Protein AF-A0A519Q778-F1 (afdb_monomer_lite)

Sequence (60 aa):
LPLGDTALAAQRVEMRNVIGDAAEDWPKILSDPANHLHLYGKAAARPGRKMGHVTRLTLC

Radius of gyration: 13.98 Å; chains: 1; bounding box: 37×33×33 Å

Structure (mmCIF, N/CA/C/O backbone):
data_AF-A0A519Q778-F1
#
_entry.id   AF-A0A519Q778-F1
#
loop_
_atom_site.group_PDB
_atom_site.id
_atom_site.type_symbol
_atom_site.label_atom_id
_atom_site.label_alt_id
_atom_site.label_comp_id
_atom_site.label_asym_id
_atom_site.label_entity_id
_atom_site.label_seq_id
_atom_site.pdbx_PDB_ins_code
_atom_site.Cartn_x
_atom_site.Cartn_y
_atom_site.Cartn_z
_atom_site.occupancy
_atom_site.B_iso_or_equiv
_atom_site.auth_seq_id
_atom_site.auth_comp_id
_atom_site.auth_asym_id
_atom_site.auth_atom_id
_atom_site.pdbx_PDB_model_num
ATOM 1 N N . LEU A 1 1 ? -19.627 23.072 4.399 1.00 72.12 1 LEU A N 1
ATOM 2 C CA . LEU A 1 1 ? -19.496 21.842 5.217 1.00 72.12 1 LEU A CA 1
ATOM 3 C C . LEU A 1 1 ? -18.310 22.016 6.162 1.00 72.12 1 LEU A C 1
ATOM 5 O O . LEU A 1 1 ? -17.377 22.701 5.747 1.00 72.12 1 LEU A O 1
ATOM 9 N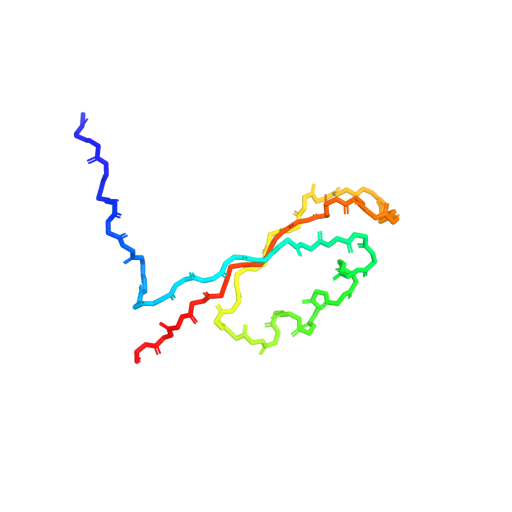 N . PRO A 1 2 ? -18.344 21.478 7.396 1.00 92.81 2 PRO A N 1
ATOM 10 C CA . PRO A 1 2 ? -17.183 21.495 8.286 1.00 92.81 2 PRO A CA 1
ATOM 11 C C . PRO A 1 2 ? -16.069 20.576 7.757 1.00 92.81 2 PRO A C 1
ATOM 13 O O . PRO A 1 2 ? -16.311 19.744 6.880 1.00 92.81 2 PRO A O 1
ATOM 16 N N . LEU A 1 3 ? -14.854 20.740 8.285 1.00 94.50 3 LEU A N 1
ATOM 17 C CA . LEU A 1 3 ? -13.753 19.806 8.035 1.00 94.50 3 LEU A CA 1
ATOM 18 C C . LEU A 1 3 ? -14.083 18.421 8.618 1.00 94.50 3 LEU A C 1
ATOM 20 O O . LEU A 1 3 ? -14.871 18.310 9.557 1.00 94.50 3 LEU A O 1
ATOM 24 N N . GLY A 1 4 ? -13.487 17.375 8.041 1.00 94.44 4 GLY A N 1
ATOM 25 C CA . GLY A 1 4 ? -13.648 15.999 8.514 1.00 94.44 4 GLY A CA 1
ATOM 26 C C . GLY A 1 4 ? -12.889 15.717 9.814 1.00 94.44 4 GLY A C 1
ATOM 27 O O . GLY A 1 4 ? -11.982 16.458 10.189 1.00 94.44 4 GLY A O 1
ATOM 28 N N . ASP A 1 5 ? -13.267 14.625 10.477 1.00 95.44 5 ASP A N 1
ATOM 29 C CA . ASP A 1 5 ? -12.588 14.097 11.663 1.00 95.44 5 ASP A CA 1
ATOM 30 C C . ASP A 1 5 ? -11.135 13.687 11.345 1.00 95.44 5 ASP A C 1
ATOM 32 O O . ASP A 1 5 ? -10.840 13.174 10.263 1.00 95.44 5 ASP A O 1
ATOM 36 N N . THR A 1 6 ? -10.230 13.924 12.296 1.00 95.69 6 THR A N 1
ATOM 37 C CA . THR A 1 6 ? -8.795 13.627 12.201 1.00 95.69 6 THR A CA 1
ATOM 38 C C . THR A 1 6 ? -8.344 12.524 13.161 1.00 95.69 6 THR A C 1
ATOM 40 O O . THR A 1 6 ? -7.137 12.326 13.329 1.00 95.69 6 THR A O 1
ATOM 43 N N . ALA A 1 7 ? -9.270 11.830 13.828 1.00 95.94 7 ALA A N 1
ATOM 44 C CA . ALA A 1 7 ? -8.946 10.651 14.620 1.00 95.94 7 ALA A CA 1
ATOM 45 C C . ALA A 1 7 ? -8.221 9.592 13.766 1.00 95.94 7 ALA A C 1
ATOM 47 O O . ALA A 1 7 ? -8.474 9.435 12.569 1.00 95.94 7 ALA A O 1
ATOM 48 N N . LEU A 1 8 ? -7.298 8.849 14.384 1.00 94.06 8 LEU A N 1
ATOM 49 C CA . LEU A 1 8 ? -6.653 7.722 13.715 1.00 94.06 8 LEU A CA 1
ATOM 50 C C . LEU A 1 8 ? -7.694 6.659 13.349 1.00 94.06 8 LEU A C 1
ATOM 52 O O . LEU A 1 8 ? -8.545 6.306 14.158 1.00 94.06 8 LEU A O 1
ATOM 56 N N . ALA A 1 9 ? -7.561 6.088 12.154 1.00 92.12 9 ALA A N 1
ATOM 57 C CA . ALA A 1 9 ? -8.461 5.043 11.667 1.00 92.12 9 ALA A CA 1
ATOM 58 C C . ALA A 1 9 ? -8.310 3.687 12.394 1.00 92.12 9 ALA A C 1
ATOM 60 O O . ALA A 1 9 ? -9.144 2.805 12.218 1.00 92.12 9 ALA A O 1
ATOM 61 N N . ALA A 1 10 ? -7.240 3.495 13.173 1.00 94.94 10 ALA A N 1
ATOM 62 C CA . ALA A 1 10 ? -6.946 2.274 13.924 1.00 94.94 10 ALA A CA 1
ATOM 63 C C . ALA A 1 10 ? -6.118 2.604 15.178 1.00 94.94 10 ALA A C 1
ATOM 65 O O . ALA A 1 10 ? -5.562 3.699 15.283 1.00 94.94 10 ALA A O 1
ATOM 66 N N . GLN A 1 11 ? -5.974 1.647 16.104 1.00 94.94 11 GLN A N 1
ATOM 67 C CA . GLN A 1 11 ? -5.217 1.844 17.351 1.00 94.94 11 GLN A CA 1
ATOM 68 C C . GLN A 1 11 ? -3.762 2.273 17.100 1.00 94.94 11 GLN A C 1
ATOM 70 O O . GLN A 1 11 ? -3.195 3.075 17.843 1.00 94.94 11 GLN A O 1
ATOM 75 N N . ARG A 1 12 ? -3.153 1.742 16.038 1.00 96.81 12 ARG A N 1
ATOM 76 C CA . ARG A 1 12 ? -1.837 2.146 15.545 1.00 96.81 12 ARG A CA 1
ATOM 77 C C . ARG A 1 12 ? -1.821 2.062 14.027 1.00 96.81 12 ARG A C 1
ATOM 79 O O . ARG A 1 12 ? -2.425 1.171 13.432 1.00 96.81 12 ARG A O 1
ATOM 86 N N . VAL A 1 13 ? -1.099 2.997 13.422 1.00 97.44 13 VAL A N 1
ATOM 87 C CA . VAL A 1 13 ? -0.878 3.071 11.982 1.00 97.44 13 VAL A CA 1
ATOM 88 C C . VAL A 1 13 ? 0.611 3.265 11.739 1.00 97.44 13 VAL A C 1
ATOM 90 O O . VAL A 1 13 ? 1.223 4.168 12.309 1.00 97.44 13 VAL A O 1
ATOM 93 N N . GLU A 1 14 ? 1.197 2.425 10.894 1.00 97.88 14 GLU A N 1
ATOM 94 C CA . GLU A 1 14 ? 2.600 2.524 10.497 1.00 97.88 14 GLU A CA 1
ATOM 95 C C . GLU A 1 14 ? 2.705 2.640 8.988 1.00 97.88 14 GLU A C 1
ATOM 97 O O . GLU A 1 14 ? 2.195 1.799 8.253 1.00 97.88 14 GLU A O 1
ATOM 102 N N . MET A 1 15 ? 3.404 3.664 8.513 1.00 98.44 15 MET A N 1
ATOM 103 C CA . MET A 1 15 ? 3.649 3.846 7.091 1.00 98.44 15 MET A CA 1
ATOM 104 C C . MET A 1 15 ? 5.124 3.603 6.780 1.00 98.44 15 MET A C 1
ATOM 106 O O . MET A 1 15 ? 6.016 4.116 7.455 1.00 98.44 15 MET A O 1
ATOM 110 N N . ARG A 1 16 ? 5.378 2.808 5.739 1.00 98.44 16 ARG A N 1
ATOM 111 C CA . ARG A 1 16 ? 6.722 2.514 5.235 1.00 98.44 16 ARG A CA 1
ATOM 112 C C . ARG A 1 16 ? 6.799 2.839 3.752 1.00 98.44 16 ARG A C 1
ATOM 114 O O . ARG A 1 16 ? 5.910 2.494 2.974 1.00 98.44 16 ARG A O 1
ATOM 121 N N . ASN A 1 17 ? 7.882 3.500 3.352 1.00 98.62 17 ASN A N 1
ATOM 122 C CA . ASN A 1 17 ? 8.170 3.723 1.940 1.00 98.62 17 ASN A CA 1
ATOM 123 C C . ASN A 1 17 ? 8.538 2.402 1.260 1.00 98.62 17 ASN A C 1
ATOM 125 O O . ASN A 1 17 ? 9.295 1.608 1.812 1.00 98.62 17 ASN A O 1
ATOM 129 N N . VAL A 1 18 ? 8.068 2.224 0.028 1.00 98.44 18 VAL A N 1
ATOM 130 C CA . VAL A 1 18 ? 8.528 1.156 -0.864 1.00 98.44 18 VAL A CA 1
ATOM 131 C C . VAL A 1 18 ? 9.560 1.765 -1.809 1.00 98.44 18 VAL A C 1
ATOM 133 O O . VAL A 1 18 ? 9.248 2.721 -2.527 1.00 98.44 18 VAL A O 1
ATOM 136 N N . ILE A 1 19 ? 10.798 1.271 -1.764 1.00 98.38 19 ILE A N 1
ATOM 137 C CA . ILE A 1 19 ? 11.951 1.851 -2.467 1.00 98.38 19 ILE A CA 1
ATOM 138 C C . ILE A 1 19 ? 12.498 0.857 -3.489 1.00 98.38 19 ILE A C 1
ATOM 140 O O . ILE A 1 19 ? 12.755 -0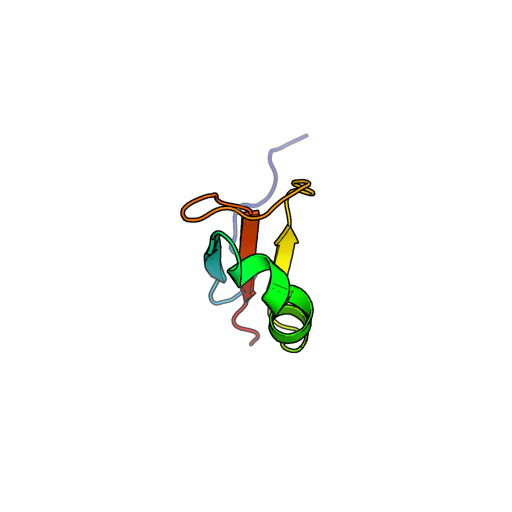.293 -3.149 1.00 98.38 19 ILE A O 1
ATOM 144 N N . GLY A 1 20 ? 12.730 1.331 -4.714 1.00 98.19 20 GLY A N 1
ATOM 145 C CA . GLY A 1 20 ? 13.323 0.549 -5.792 1.00 98.19 20 GLY A CA 1
ATOM 146 C C . GLY A 1 20 ? 12.606 -0.779 -5.994 1.00 98.19 20 GLY A C 1
ATOM 147 O O . GLY A 1 20 ? 11.379 -0.813 -6.093 1.00 98.19 20 GLY A O 1
ATOM 148 N N . ASP A 1 21 ? 13.386 -1.851 -6.022 1.00 97.69 21 ASP A N 1
ATOM 149 C CA . ASP A 1 21 ? 12.914 -3.187 -6.385 1.00 97.69 21 ASP A CA 1
ATOM 150 C C . ASP A 1 21 ? 12.021 -3.826 -5.311 1.00 97.69 21 ASP A C 1
ATOM 152 O O . ASP A 1 21 ? 11.304 -4.774 -5.602 1.00 97.69 21 ASP A O 1
ATOM 156 N N . ALA A 1 22 ? 11.936 -3.247 -4.104 1.00 97.50 22 ALA A N 1
ATOM 157 C CA . ALA A 1 22 ? 10.951 -3.661 -3.098 1.00 97.50 22 ALA A CA 1
ATOM 158 C C . ALA A 1 22 ? 9.493 -3.480 -3.575 1.00 97.50 22 ALA A C 1
ATOM 160 O O . ALA A 1 22 ? 8.562 -3.952 -2.926 1.00 97.50 22 ALA A O 1
ATOM 161 N N . ALA A 1 23 ? 9.270 -2.770 -4.688 1.00 97.38 23 ALA A N 1
ATOM 162 C CA . ALA A 1 23 ? 7.969 -2.704 -5.347 1.00 97.38 23 ALA A CA 1
ATOM 163 C C . ALA A 1 23 ? 7.517 -4.052 -5.924 1.00 97.38 23 ALA A C 1
ATOM 165 O O . ALA A 1 23 ? 6.313 -4.289 -5.987 1.00 97.38 23 ALA A O 1
ATOM 166 N N . GLU A 1 24 ? 8.449 -4.934 -6.294 1.00 96.94 24 GLU A N 1
ATOM 167 C CA . GLU A 1 24 ? 8.143 -6.260 -6.849 1.00 96.94 24 GLU A CA 1
ATOM 168 C C . GLU A 1 24 ? 7.605 -7.230 -5.782 1.00 96.94 24 GLU A C 1
ATOM 170 O O . GLU A 1 24 ? 6.888 -8.176 -6.098 1.00 96.94 24 GLU A O 1
ATOM 175 N N . ASP A 1 25 ? 7.839 -6.940 -4.496 1.00 97.38 25 ASP A N 1
ATOM 176 C CA . ASP A 1 25 ? 7.297 -7.699 -3.361 1.00 97.38 25 ASP A CA 1
ATOM 177 C C . ASP A 1 25 ? 5.803 -7.418 -3.095 1.00 97.38 25 ASP A C 1
ATOM 179 O O . ASP A 1 25 ? 5.246 -7.876 -2.091 1.00 97.38 25 ASP A O 1
ATOM 183 N N . TRP A 1 26 ? 5.120 -6.672 -3.972 1.00 97.12 26 TRP A N 1
ATOM 184 C CA . TRP A 1 26 ? 3.714 -6.297 -3.801 1.00 97.12 26 TRP A CA 1
ATOM 185 C C . TRP A 1 26 ? 2.766 -7.470 -3.481 1.00 97.12 26 TRP A C 1
ATOM 187 O O . TRP A 1 26 ? 1.908 -7.265 -2.615 1.00 97.12 26 TRP A O 1
ATOM 197 N N . PRO A 1 27 ? 2.901 -8.695 -4.046 1.00 98.06 27 PRO A N 1
ATOM 198 C CA . PRO A 1 27 ? 1.988 -9.790 -3.712 1.00 98.06 27 PRO A CA 1
ATOM 199 C C . PRO A 1 27 ? 2.144 -10.227 -2.254 1.00 98.06 27 PRO A C 1
ATOM 201 O O . PRO A 1 27 ? 1.162 -10.488 -1.565 1.00 98.06 27 PRO A O 1
ATOM 204 N N . LYS A 1 28 ? 3.388 -10.250 -1.760 1.00 98.19 28 LYS A N 1
ATOM 205 C CA . LYS A 1 28 ? 3.721 -10.586 -0.371 1.00 98.19 28 LYS A CA 1
ATOM 206 C C . LYS A 1 28 ? 3.294 -9.484 0.595 1.00 98.19 28 LYS A C 1
ATOM 208 O O . LYS A 1 28 ? 2.903 -9.764 1.721 1.00 98.19 28 LYS A O 1
ATOM 213 N N . ILE A 1 29 ? 3.365 -8.222 0.178 1.00 97.88 29 ILE A N 1
ATOM 214 C CA . ILE A 1 29 ? 2.859 -7.113 0.995 1.00 97.88 29 ILE A CA 1
ATOM 215 C C . ILE A 1 29 ? 1.341 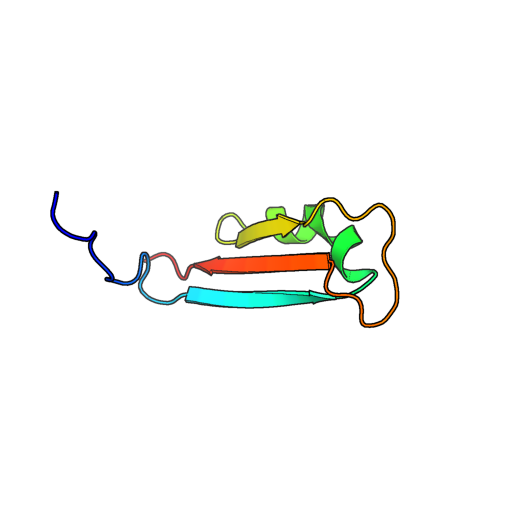-7.240 1.161 1.00 97.88 29 ILE A C 1
ATOM 217 O O . ILE A 1 29 ? 0.846 -7.115 2.281 1.00 97.88 29 ILE A O 1
ATOM 221 N N . LEU A 1 30 ? 0.623 -7.518 0.069 1.00 98.06 30 LEU A N 1
ATOM 222 C CA . LEU A 1 30 ? -0.837 -7.645 0.056 1.00 98.06 30 LEU A CA 1
ATOM 223 C C . LEU A 1 30 ? -1.365 -8.941 0.685 1.00 98.06 30 LEU A C 1
ATOM 225 O O . LEU A 1 30 ? -2.562 -9.031 0.940 1.00 98.06 30 LEU A O 1
ATOM 229 N N . SER A 1 31 ? -0.513 -9.934 0.965 1.00 98.00 31 SER A N 1
ATOM 230 C CA . SER A 1 31 ? -0.957 -11.143 1.668 1.00 98.00 31 SER A CA 1
ATOM 231 C C . SER A 1 31 ? -1.290 -10.898 3.145 1.00 98.00 31 SER A C 1
ATOM 233 O O . SER A 1 31 ? -1.981 -11.713 3.747 1.00 98.00 31 SER A O 1
ATOM 235 N N . ASP A 1 32 ? -0.795 -9.805 3.743 1.00 97.19 32 ASP A N 1
ATOM 236 C CA . ASP A 1 32 ? -1.254 -9.342 5.059 1.00 97.19 32 ASP A CA 1
ATOM 237 C C . ASP A 1 32 ? -2.452 -8.393 4.858 1.00 97.19 32 ASP A C 1
ATOM 239 O O . ASP A 1 32 ? -2.264 -7.297 4.322 1.00 97.19 32 ASP A O 1
ATOM 243 N N . PRO A 1 33 ? -3.672 -8.761 5.296 1.00 96.25 33 PRO A N 1
ATOM 244 C CA . PRO A 1 33 ? -4.866 -7.937 5.103 1.00 96.25 33 PRO A CA 1
ATOM 245 C C . PRO A 1 33 ? -4.819 -6.606 5.865 1.00 96.25 33 PRO A C 1
ATOM 247 O O . PRO A 1 33 ? -5.606 -5.711 5.569 1.00 96.25 33 PRO A O 1
ATOM 250 N N . ALA A 1 34 ? -3.908 -6.448 6.830 1.00 97.12 34 ALA A N 1
ATOM 251 C CA . ALA A 1 34 ? -3.705 -5.182 7.525 1.00 97.12 34 ALA A CA 1
ATOM 252 C C . ALA A 1 34 ? -2.885 -4.163 6.710 1.00 97.12 34 ALA A C 1
ATOM 254 O O . ALA A 1 34 ? -2.759 -3.007 7.128 1.00 97.12 34 ALA A O 1
ATOM 255 N N . ASN A 1 35 ? -2.289 -4.574 5.584 1.00 98.19 35 ASN A N 1
ATOM 256 C CA . ASN A 1 35 ? -1.505 -3.705 4.715 1.00 98.19 35 ASN A CA 1
ATOM 257 C C . ASN A 1 35 ? -2.366 -3.068 3.620 1.00 98.19 35 ASN A C 1
ATOM 259 O O . ASN A 1 35 ? -3.001 -3.738 2.811 1.00 98.19 35 ASN A O 1
ATOM 263 N N . HIS A 1 36 ? -2.252 -1.751 3.508 1.00 98.25 36 HIS A N 1
ATOM 264 C CA . HIS A 1 36 ? -2.800 -0.952 2.422 1.00 98.25 36 HIS A CA 1
ATOM 265 C C . HIS A 1 36 ? -1.641 -0.460 1.552 1.00 98.25 36 HIS A C 1
ATOM 267 O O . HIS A 1 36 ? -0.927 0.478 1.918 1.00 98.25 36 HIS A O 1
ATOM 273 N N . LEU A 1 37 ? -1.414 -1.131 0.421 1.00 98.56 37 LEU A N 1
ATOM 274 C CA . LEU A 1 37 ? -0.347 -0.797 -0.523 1.00 98.56 37 LEU A CA 1
ATOM 275 C C . LEU A 1 37 ? -0.809 0.261 -1.533 1.00 98.56 37 LEU A C 1
ATOM 277 O O . LEU A 1 37 ? -1.849 0.118 -2.168 1.00 98.56 37 LEU A O 1
ATOM 281 N N . HIS A 1 38 ? 0.023 1.278 -1.748 1.00 98.62 38 HIS A N 1
ATOM 282 C CA . HIS A 1 38 ? -0.145 2.275 -2.799 1.00 98.62 38 HIS A CA 1
ATOM 283 C C . HIS A 1 38 ? 1.142 2.384 -3.625 1.00 98.62 38 HIS A C 1
ATOM 285 O O . HIS A 1 38 ? 2.130 2.984 -3.191 1.00 98.62 38 HIS A O 1
ATOM 291 N N . LEU A 1 39 ? 1.119 1.822 -4.838 1.00 98.25 39 LEU A N 1
ATOM 292 C CA . LEU A 1 39 ? 2.166 1.985 -5.851 1.00 98.25 39 LEU A CA 1
ATOM 293 C C . LEU A 1 39 ? 1.851 3.173 -6.765 1.00 98.25 39 LEU A C 1
ATOM 295 O O . LEU A 1 39 ? 0.718 3.349 -7.197 1.00 98.25 39 LEU A O 1
ATOM 299 N N . TYR A 1 40 ? 2.863 3.966 -7.113 1.00 98.00 40 TYR A N 1
ATOM 300 C CA . TYR A 1 40 ? 2.683 5.189 -7.908 1.00 98.00 40 TYR A CA 1
ATOM 301 C C . TYR A 1 40 ? 2.594 4.964 -9.429 1.00 98.00 40 TYR A C 1
ATOM 303 O O . TYR A 1 40 ? 2.676 5.929 -10.183 1.00 98.00 40 TYR A O 1
ATOM 311 N N . GLY A 1 41 ? 2.512 3.715 -9.903 1.00 96.06 41 GLY A N 1
ATOM 312 C CA . GLY A 1 41 ? 2.421 3.405 -11.341 1.00 96.06 41 GLY A CA 1
ATOM 313 C C . GLY A 1 41 ? 3.660 3.800 -12.159 1.00 96.06 41 GLY A C 1
ATOM 314 O O . GLY A 1 41 ? 3.578 4.051 -13.358 1.00 96.06 41 GLY A O 1
ATOM 315 N N . LYS A 1 42 ? 4.829 3.906 -11.518 1.00 96.25 42 LYS A N 1
ATOM 316 C CA . LYS A 1 42 ? 6.086 4.250 -12.192 1.00 96.25 42 LYS A CA 1
ATOM 317 C C . LYS A 1 42 ? 6.528 3.094 -13.086 1.00 96.25 42 LYS A C 1
ATOM 319 O O . LYS A 1 42 ? 6.694 1.988 -12.600 1.00 96.25 42 LYS A O 1
ATOM 324 N N . ALA A 1 43 ? 6.840 3.397 -14.346 1.00 93.94 43 ALA A N 1
ATOM 325 C CA . ALA A 1 43 ? 7.189 2.393 -15.355 1.00 93.94 43 ALA A CA 1
ATOM 326 C C . ALA A 1 43 ? 8.409 1.505 -15.025 1.00 93.94 43 ALA A C 1
ATOM 328 O O . ALA A 1 43 ? 8.541 0.434 -15.597 1.00 93.94 43 ALA A O 1
ATOM 329 N N . ALA A 1 44 ? 9.319 1.950 -14.149 1.00 93.69 44 ALA A N 1
ATOM 330 C CA . ALA A 1 44 ? 10.500 1.173 -13.774 1.00 93.69 44 ALA A CA 1
ATOM 331 C C . ALA A 1 44 ? 10.961 1.478 -12.343 1.00 93.69 44 ALA A C 1
ATOM 333 O O . ALA A 1 44 ? 11.062 2.653 -11.947 1.00 93.69 44 ALA A O 1
ATOM 334 N N . ALA A 1 45 ? 11.297 0.425 -11.602 1.00 96.25 45 ALA A N 1
ATOM 335 C CA . ALA A 1 45 ? 12.043 0.516 -10.357 1.00 96.25 45 ALA A CA 1
ATOM 336 C C . ALA A 1 45 ? 13.493 0.960 -10.621 1.00 96.25 45 ALA A C 1
ATOM 338 O O . ALA A 1 45 ? 14.066 0.704 -11.679 1.00 96.25 45 ALA A O 1
ATOM 339 N N . ARG 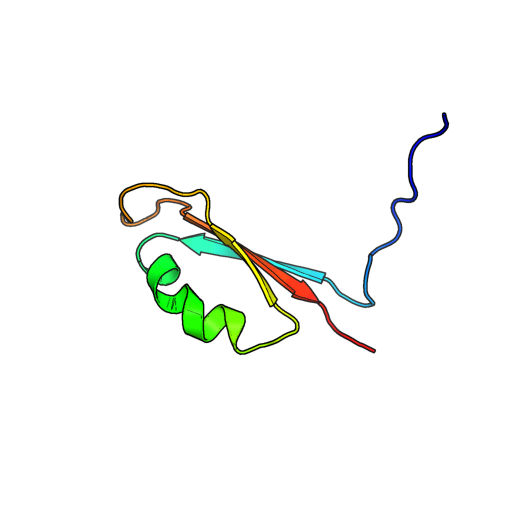A 1 46 ? 14.059 1.728 -9.683 1.00 96.81 46 ARG A N 1
ATOM 340 C CA . ARG A 1 46 ? 15.472 2.141 -9.679 1.00 96.81 46 ARG A CA 1
ATOM 341 C C . ARG A 1 46 ? 15.964 2.220 -8.233 1.00 96.81 46 ARG A C 1
ATOM 343 O O . ARG A 1 46 ? 15.170 2.632 -7.378 1.00 96.81 46 ARG A O 1
ATOM 350 N N . PRO A 1 47 ? 17.245 1.928 -7.948 1.00 97.06 47 PRO A N 1
ATOM 351 C CA . PRO A 1 47 ? 17.809 2.087 -6.610 1.00 97.06 47 PRO A CA 1
ATOM 352 C C . PRO A 1 47 ? 17.510 3.473 -6.019 1.00 97.06 47 PRO A C 1
ATOM 354 O O . PRO A 1 47 ? 17.633 4.492 -6.699 1.00 97.06 47 PRO A O 1
ATOM 357 N N . GLY A 1 48 ? 17.042 3.511 -4.769 1.00 96.69 48 GLY A N 1
ATOM 358 C CA . GLY A 1 48 ? 16.685 4.749 -4.060 1.00 96.69 48 GLY A CA 1
ATOM 359 C C . GLY A 1 48 ? 15.390 5.439 -4.520 1.00 96.69 48 GLY A C 1
ATOM 360 O O . GLY A 1 48 ? 14.917 6.363 -3.855 1.00 96.69 48 GLY A O 1
ATOM 361 N N . ARG A 1 49 ? 14.752 5.005 -5.616 1.00 98.25 49 ARG A N 1
ATOM 362 C CA . ARG A 1 49 ? 13.512 5.624 -6.106 1.00 98.25 49 ARG A CA 1
ATOM 363 C C . ARG A 1 49 ? 12.332 5.200 -5.238 1.00 98.25 49 ARG A C 1
ATOM 365 O O . ARG A 1 49 ? 12.025 4.019 -5.146 1.00 98.25 49 ARG A O 1
ATOM 372 N N . LYS A 1 50 ? 11.598 6.155 -4.665 1.00 98.44 50 LYS A N 1
ATOM 373 C CA . LYS A 1 50 ? 10.341 5.858 -3.961 1.00 98.44 50 LYS A CA 1
ATOM 374 C C . LYS A 1 50 ? 9.273 5.400 -4.951 1.00 98.44 50 LYS A C 1
ATOM 376 O O . LYS A 1 50 ? 8.802 6.199 -5.763 1.00 98.44 50 LYS A O 1
ATOM 381 N N . MET A 1 51 ? 8.906 4.131 -4.895 1.00 98.62 51 MET A N 1
ATOM 382 C CA . MET A 1 51 ? 7.945 3.501 -5.803 1.00 98.62 51 MET A CA 1
ATOM 383 C C . MET A 1 51 ? 6.514 3.542 -5.272 1.00 98.62 51 MET A C 1
ATOM 385 O O . MET A 1 51 ? 5.568 3.486 -6.053 1.00 98.62 51 MET A O 1
ATOM 389 N N . GLY A 1 52 ? 6.360 3.716 -3.964 1.00 98.56 52 GLY A N 1
ATOM 390 C CA . GLY A 1 52 ? 5.064 3.768 -3.315 1.00 98.56 52 GLY A CA 1
ATOM 391 C C . GLY A 1 52 ? 5.199 3.823 -1.803 1.00 98.56 52 GLY A C 1
ATOM 392 O O . GLY A 1 52 ? 6.229 4.245 -1.260 1.00 98.56 52 GLY A O 1
ATOM 393 N N . HIS A 1 53 ? 4.154 3.369 -1.131 1.00 98.81 53 HIS A N 1
ATOM 394 C CA . HIS A 1 53 ? 4.153 3.133 0.302 1.00 98.81 53 HIS A CA 1
ATOM 395 C C . HIS A 1 53 ? 3.169 2.045 0.692 1.00 98.81 53 HIS A C 1
ATOM 397 O O . HIS A 1 53 ? 2.203 1.788 -0.020 1.00 98.81 53 HIS A O 1
ATOM 403 N N . VAL A 1 54 ? 3.411 1.448 1.849 1.00 98.75 54 VAL A N 1
ATOM 404 C CA . VAL A 1 54 ? 2.450 0.590 2.527 1.00 98.75 54 VAL A CA 1
ATOM 405 C C . VAL A 1 54 ? 2.098 1.220 3.863 1.00 98.75 54 VAL A C 1
ATOM 407 O O . VAL A 1 54 ? 2.987 1.630 4.613 1.00 98.75 54 VAL A O 1
ATOM 410 N N . THR A 1 55 ? 0.806 1.295 4.146 1.00 98.62 55 THR A N 1
ATOM 411 C CA . THR A 1 55 ? 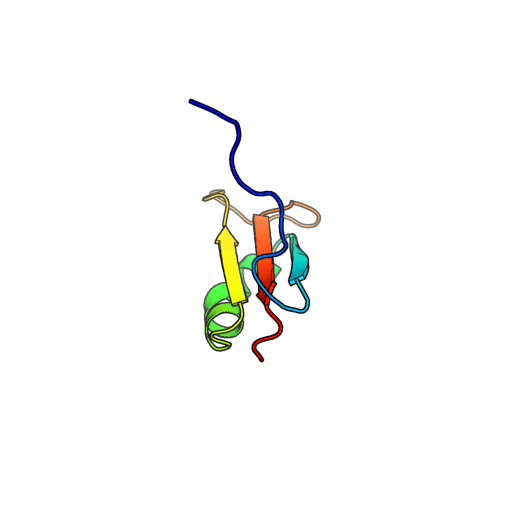0.277 1.668 5.455 1.00 98.62 55 THR A CA 1
ATOM 412 C C . THR A 1 55 ? -0.259 0.412 6.119 1.00 98.62 55 THR A C 1
ATOM 414 O O . THR A 1 55 ? -1.143 -0.234 5.568 1.00 98.62 55 THR A O 1
ATOM 417 N N . ARG A 1 56 ? 0.280 0.053 7.282 1.00 98.00 56 ARG A N 1
ATOM 418 C CA . ARG A 1 56 ? -0.171 -1.089 8.074 1.00 98.00 56 ARG A CA 1
ATOM 419 C C . ARG A 1 56 ? -1.009 -0.616 9.250 1.00 98.00 56 ARG A C 1
ATOM 421 O O . ARG A 1 56 ? -0.573 0.262 9.997 1.00 98.00 56 ARG A O 1
ATOM 428 N N . LEU A 1 57 ? -2.176 -1.219 9.425 1.00 97.56 57 LEU A N 1
ATOM 429 C CA . LEU A 1 57 ? -3.041 -0.987 10.579 1.00 97.56 57 LEU A CA 1
ATOM 430 C C . LEU A 1 57 ? -2.769 -2.039 11.660 1.00 97.56 57 LEU A C 1
ATOM 432 O O . LEU A 1 57 ? -2.586 -3.218 11.364 1.00 97.56 57 LEU A O 1
ATOM 436 N N . THR A 1 58 ? -2.767 -1.640 12.927 1.00 96.06 58 THR A N 1
ATOM 437 C CA . THR A 1 58 ? -2.960 -2.593 14.025 1.00 96.06 58 THR A CA 1
ATOM 438 C C . THR A 1 58 ? -4.457 -2.713 14.262 1.00 96.06 58 THR A C 1
ATOM 440 O O . THR A 1 58 ? -5.084 -1.763 14.730 1.00 96.06 58 THR A O 1
ATOM 443 N N . LEU A 1 59 ? -5.018 -3.858 13.873 1.00 81.44 59 LEU A N 1
ATOM 444 C CA . LEU 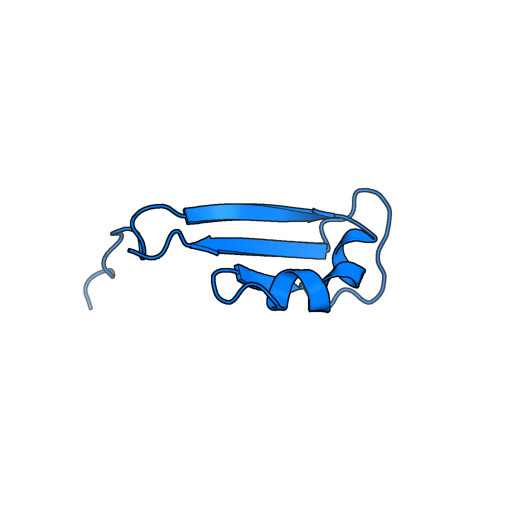A 1 59 ? -6.428 -4.185 14.064 1.00 81.44 59 LEU A CA 1
ATOM 445 C C . LEU A 1 59 ? -6.650 -4.622 15.521 1.00 81.44 59 LEU A C 1
ATOM 447 O O . LEU A 1 59 ? -5.806 -5.331 16.072 1.00 81.44 59 LEU A O 1
ATOM 451 N N . CYS A 1 60 ? -7.736 -4.144 16.127 1.00 66.44 60 CYS A N 1
ATOM 452 C CA . CYS A 1 60 ? -8.154 -4.486 17.488 1.00 66.44 60 CYS A CA 1
ATOM 453 C C . CYS A 1 60 ? -8.802 -5.872 17.545 1.00 66.44 60 CYS A C 1
ATOM 455 O O . CYS A 1 60 ? -9.517 -6.214 16.575 1.00 66.44 60 CYS A O 1
#

Foldseek 3Di:
DDDDDPDDPAPDKDKDFQAFPSVVCVVVQVVPVQKDWDAPPDPHGDGRDGGTMIMGHDHD

Secondary structure (DSSP, 8-state):
-PPPP-S-SSSEEEEEEEEGGGGTTHHHHHTSTTEEEEE---SS--TT-EEEEEEEEE--

pLDDT: mean 95.84, std 5.57, range [66.44, 98.81]